Protein AF-X0C6Q8-F1 (afdb_monomer_lite)

pLDDT: mean 89.94, std 5.97, range [53.16, 95.88]

Sequence (79 aa):
MFTYPKLGFTIWPLPSQSMTDRVRSTGQRAEEFEGTLNAVMNLPKPTDEEWKLFEEAYKANTGEDFPFSQDEVRITRGT

Organism: NCBI:txid1089458

Radius of gyration: 14.02 Å; chains: 1; bounding box: 31×27×38 Å

Structure (mmCIF, N/CA/C/O backbone):
data_AF-X0C6Q8-F1
#
_entry.id   AF-X0C6Q8-F1
#
loop_
_atom_site.group_PDB
_atom_site.id
_atom_site.type_symbol
_atom_site.label_atom_id
_atom_site.label_alt_id
_atom_site.label_comp_id
_atom_site.label_asym_id
_atom_site.label_entity_id
_atom_site.label_seq_id
_atom_site.pdbx_PDB_ins_code
_atom_site.C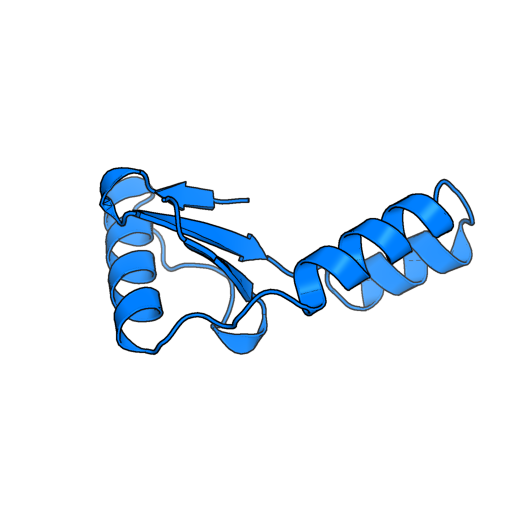artn_x
_atom_site.Cartn_y
_atom_site.Cartn_z
_atom_site.occupancy
_atom_site.B_iso_or_equiv
_atom_site.auth_seq_id
_atom_site.auth_comp_id
_atom_site.auth_asym_id
_atom_site.auth_atom_id
_atom_site.pdbx_PDB_model_num
ATOM 1 N N . MET A 1 1 ? -2.462 2.958 -4.654 1.00 84.62 1 MET A N 1
ATOM 2 C CA . MET A 1 1 ? -1.986 3.674 -3.455 1.00 84.62 1 MET A CA 1
ATOM 3 C C . MET A 1 1 ? -3.201 4.207 -2.726 1.00 84.62 1 MET A C 1
ATOM 5 O O . MET A 1 1 ? -4.061 4.785 -3.379 1.00 84.62 1 MET A O 1
ATOM 9 N N . PHE A 1 2 ? -3.280 3.988 -1.418 1.00 86.06 2 PHE A N 1
ATOM 10 C CA . PHE A 1 2 ? -4.350 4.500 -0.568 1.00 86.06 2 PHE A CA 1
ATOM 11 C C . PHE A 1 2 ? -3.746 5.441 0.471 1.00 86.06 2 PHE A C 1
ATOM 13 O O . PHE A 1 2 ? -2.941 5.015 1.298 1.00 86.06 2 PHE A O 1
ATOM 20 N N . THR A 1 3 ? -4.109 6.719 0.415 1.00 86.62 3 THR A N 1
ATOM 21 C CA . THR A 1 3 ? -3.592 7.739 1.334 1.00 86.62 3 THR A CA 1
ATOM 22 C C . THR A 1 3 ? -4.660 8.119 2.334 1.00 86.62 3 THR A C 1
ATOM 24 O O . THR A 1 3 ? -5.753 8.530 1.950 1.00 86.62 3 THR A O 1
ATOM 27 N N . TYR A 1 4 ? -4.308 8.042 3.614 1.00 82.19 4 TYR A N 1
ATOM 28 C CA . TYR A 1 4 ? -5.164 8.468 4.710 1.00 82.19 4 TYR A CA 1
ATOM 29 C C . TYR A 1 4 ? -4.447 9.581 5.474 1.00 82.19 4 TYR A C 1
ATOM 31 O O . TYR A 1 4 ? -3.715 9.298 6.421 1.00 82.19 4 TYR A O 1
ATOM 39 N N . PRO A 1 5 ? -4.648 10.862 5.101 1.00 82.06 5 PRO A N 1
ATOM 40 C CA . PRO A 1 5 ? -3.929 11.978 5.719 1.00 82.06 5 PRO A CA 1
ATOM 41 C C . PRO A 1 5 ? -4.105 12.030 7.240 1.00 82.06 5 PRO A C 1
ATOM 43 O O . PRO A 1 5 ? -3.172 12.357 7.961 1.00 82.06 5 PRO A O 1
ATOM 46 N N . LYS A 1 6 ? -5.286 11.636 7.735 1.00 85.94 6 LYS A N 1
ATOM 47 C CA . LYS A 1 6 ? -5.595 11.568 9.171 1.00 85.94 6 LYS A CA 1
ATOM 48 C C . LYS A 1 6 ? -4.782 10.514 9.930 1.00 85.94 6 LYS A C 1
ATOM 50 O O . LYS A 1 6 ? -4.621 10.656 11.133 1.00 85.94 6 LYS A O 1
ATOM 55 N N . LEU A 1 7 ? -4.307 9.473 9.245 1.00 85.75 7 LEU A N 1
ATOM 56 C CA . LEU A 1 7 ? -3.474 8.422 9.833 1.00 85.75 7 LEU A CA 1
ATOM 57 C C . LEU A 1 7 ? -1.976 8.742 9.730 1.00 85.75 7 LEU A C 1
ATOM 59 O O . LEU A 1 7 ? -1.165 8.055 10.336 1.00 85.75 7 LEU A O 1
ATOM 63 N N . GLY A 1 8 ? -1.591 9.767 8.962 1.00 88.31 8 GLY A N 1
ATOM 64 C CA . GLY A 1 8 ? -0.187 10.139 8.783 1.00 88.31 8 GLY A CA 1
ATOM 65 C C . GLY A 1 8 ? 0.623 9.142 7.950 1.00 88.31 8 GLY A C 1
ATOM 66 O O . GLY A 1 8 ? 1.847 9.215 7.935 1.00 88.31 8 GLY A O 1
ATOM 67 N N . PHE A 1 9 ? -0.014 8.213 7.234 1.00 89.25 9 PHE A N 1
ATOM 68 C CA . PHE A 1 9 ? 0.678 7.295 6.331 1.00 89.25 9 PHE A CA 1
ATOM 69 C C . PHE A 1 9 ? -0.153 6.935 5.094 1.00 89.25 9 PHE A C 1
ATOM 71 O O . PHE A 1 9 ? -1.340 7.243 4.962 1.00 89.25 9 PHE A O 1
ATOM 78 N N . THR A 1 10 ? 0.525 6.310 4.138 1.00 92.19 10 THR A N 1
ATOM 79 C CA . THR A 1 10 ? -0.017 5.843 2.863 1.00 92.19 10 THR A CA 1
ATOM 80 C C . THR A 1 10 ? 0.332 4.376 2.672 1.00 92.19 10 THR A C 1
ATOM 82 O O . THR A 1 10 ? 1.460 3.978 2.950 1.00 92.19 10 THR A O 1
ATOM 85 N N . ILE A 1 11 ? -0.623 3.604 2.155 1.00 93.00 11 ILE A N 1
ATOM 86 C CA . ILE A 1 11 ? -0.484 2.182 1.843 1.00 93.00 11 ILE A CA 1
ATOM 87 C C . ILE A 1 11 ? -0.299 1.969 0.336 1.00 93.00 11 ILE A C 1
ATOM 89 O O . ILE A 1 11 ? -1.012 2.524 -0.510 1.00 93.00 11 ILE A O 1
ATOM 93 N N . TRP A 1 12 ? 0.664 1.115 0.013 1.00 94.25 12 TRP A N 1
ATOM 94 C CA . TRP A 1 12 ? 1.085 0.709 -1.318 1.00 94.25 12 TRP A CA 1
ATOM 95 C C . TRP A 1 12 ? 0.834 -0.792 -1.486 1.00 94.25 12 TRP A C 1
ATOM 97 O O . TRP A 1 12 ? 1.605 -1.592 -0.957 1.00 94.25 12 TRP A O 1
ATOM 107 N N . PRO A 1 13 ? -0.232 -1.192 -2.200 1.00 93.56 13 PRO A N 1
ATOM 108 C CA . PRO A 1 13 ? -0.444 -2.588 -2.557 1.00 93.56 13 PRO A CA 1
ATOM 109 C C . PRO A 1 13 ? 0.668 -3.088 -3.474 1.00 93.56 13 PRO A C 1
ATOM 111 O O . PRO A 1 13 ? 1.073 -2.385 -4.405 1.00 93.56 13 PRO A O 1
ATOM 114 N N . LEU A 1 14 ? 1.133 -4.305 -3.224 1.00 92.81 14 LEU A N 1
ATOM 115 C CA . LEU A 1 14 ? 2.061 -4.996 -4.101 1.00 92.81 14 LEU A CA 1
ATOM 116 C C . LEU A 1 14 ? 1.300 -5.601 -5.290 1.00 92.81 14 LEU A C 1
ATOM 118 O O . LEU A 1 14 ? 0.188 -6.106 -5.125 1.00 92.81 14 LEU A O 1
ATOM 122 N N . PRO A 1 15 ? 1.868 -5.555 -6.507 1.00 90.00 15 PRO A N 1
ATOM 123 C CA . PRO A 1 15 ? 1.273 -6.235 -7.646 1.00 90.00 15 PRO A CA 1
ATOM 124 C C . PRO A 1 15 ? 1.312 -7.751 -7.433 1.00 90.00 15 PRO A C 1
ATOM 126 O O . PRO A 1 15 ? 2.255 -8.292 -6.855 1.00 90.00 15 PRO A O 1
ATOM 129 N N . SER A 1 16 ? 0.310 -8.455 -7.960 1.00 89.06 16 SER A N 1
ATOM 130 C CA . SER A 1 16 ? 0.308 -9.917 -7.941 1.00 89.06 16 SER A CA 1
ATOM 131 C C . SER A 1 16 ? 1.447 -10.491 -8.793 1.00 89.06 16 SER A C 1
ATOM 133 O O . SER A 1 16 ? 1.935 -9.856 -9.738 1.00 89.06 16 SER A O 1
ATOM 135 N N . GLN A 1 17 ? 1.837 -11.737 -8.506 1.00 87.00 17 GLN A N 1
ATOM 136 C CA . GLN A 1 17 ? 2.868 -12.429 -9.284 1.00 87.00 17 GLN A CA 1
ATOM 137 C C . GLN A 1 17 ? 2.486 -12.522 -10.768 1.00 87.00 17 GLN A C 1
ATOM 139 O O . GLN A 1 17 ? 3.295 -12.212 -11.633 1.00 87.00 17 GLN A O 1
ATOM 144 N N . SER A 1 18 ?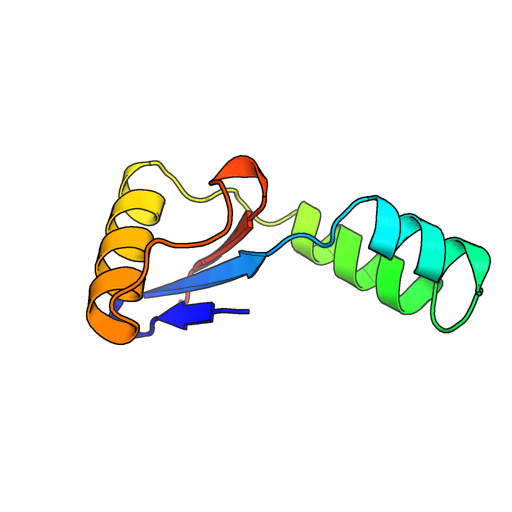 1.220 -12.830 -11.069 1.00 87.50 18 SER A N 1
ATOM 145 C CA . SER A 1 18 ? 0.729 -12.908 -12.451 1.00 87.50 18 SER A CA 1
ATOM 146 C C . SER A 1 18 ? 0.858 -11.579 -13.207 1.00 87.50 18 SER A C 1
ATOM 148 O O . SER A 1 18 ? 1.222 -11.569 -14.384 1.00 87.50 18 SER A O 1
ATOM 150 N N . MET A 1 19 ? 0.600 -10.445 -12.544 1.00 86.19 19 MET A N 1
ATOM 151 C CA . MET A 1 19 ? 0.800 -9.126 -13.149 1.00 86.19 19 MET A CA 1
ATOM 152 C C . MET A 1 19 ? 2.285 -8.865 -13.415 1.00 86.19 19 MET A C 1
ATOM 154 O O . MET A 1 19 ? 2.640 -8.415 -14.504 1.00 86.19 19 MET A O 1
ATOM 158 N N . THR A 1 20 ? 3.142 -9.190 -12.447 1.00 87.25 20 THR A N 1
ATOM 159 C CA . THR A 1 20 ? 4.602 -9.067 -12.569 1.00 87.25 20 THR A CA 1
ATOM 160 C C . THR A 1 20 ? 5.133 -9.891 -13.744 1.00 87.25 20 THR A C 1
ATOM 162 O O . THR A 1 20 ? 5.873 -9.373 -14.582 1.00 87.25 20 THR A O 1
ATOM 165 N N . ASP A 1 21 ? 4.692 -11.143 -13.870 1.00 88.44 21 ASP A N 1
ATOM 166 C CA . ASP A 1 21 ? 5.087 -12.040 -14.958 1.00 88.44 21 ASP A CA 1
ATOM 167 C C . ASP A 1 21 ? 4.619 -11.520 -16.320 1.00 88.44 21 ASP A C 1
ATOM 169 O O . ASP A 1 21 ? 5.369 -11.567 -17.294 1.00 88.44 21 ASP A O 1
ATOM 173 N N . ARG A 1 22 ? 3.409 -10.952 -16.391 1.00 87.44 22 ARG A N 1
ATOM 174 C CA . ARG A 1 22 ? 2.872 -10.362 -17.623 1.00 87.44 22 ARG A CA 1
ATOM 175 C C . ARG A 1 22 ? 3.656 -9.128 -18.074 1.00 87.44 22 ARG A C 1
ATOM 177 O O . ARG A 1 22 ? 3.882 -8.946 -19.273 1.00 87.44 22 ARG A O 1
ATOM 184 N N . VAL A 1 23 ? 4.066 -8.264 -17.147 1.00 87.69 23 VAL A N 1
ATOM 185 C CA . VAL A 1 23 ? 4.894 -7.094 -17.490 1.00 87.69 23 VAL A CA 1
ATOM 186 C C . VAL A 1 23 ? 6.251 -7.555 -18.021 1.00 87.69 23 VAL A C 1
ATOM 188 O O . VAL A 1 23 ? 6.681 -7.110 -19.084 1.00 87.69 23 VAL A O 1
ATOM 191 N N . ARG A 1 24 ? 6.872 -8.538 -17.360 1.00 86.25 24 ARG A N 1
ATOM 192 C CA . ARG A 1 24 ? 8.132 -9.138 -17.822 1.00 86.25 24 ARG A CA 1
ATOM 193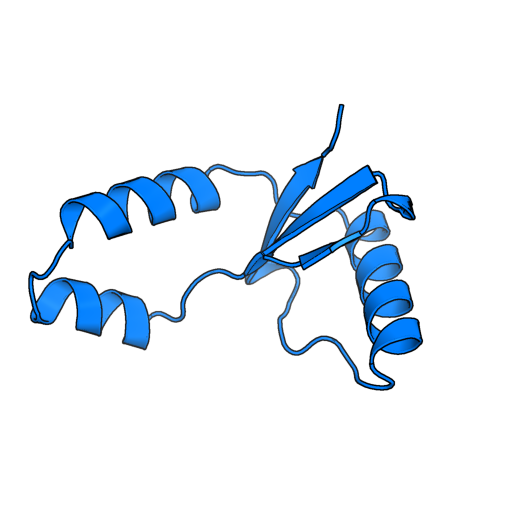 C C . ARG A 1 24 ? 8.002 -9.811 -19.186 1.00 86.25 24 ARG A C 1
ATOM 195 O O . ARG A 1 24 ? 8.871 -9.629 -20.030 1.00 86.25 24 ARG A O 1
ATOM 202 N N . SER A 1 25 ? 6.912 -10.540 -19.436 1.00 88.12 25 SER A N 1
ATOM 203 C CA . SER A 1 25 ? 6.707 -11.248 -20.705 1.00 88.12 25 SER A CA 1
ATOM 204 C C . SER A 1 25 ? 6.441 -10.312 -21.882 1.00 88.12 25 SER A C 1
ATOM 206 O O . SER A 1 25 ? 6.742 -10.651 -23.020 1.00 88.12 25 SER A O 1
ATOM 208 N N . THR A 1 26 ? 5.823 -9.155 -21.628 1.00 87.12 26 THR A N 1
ATOM 209 C CA . THR A 1 26 ? 5.489 -8.181 -22.680 1.00 87.12 26 THR A CA 1
ATOM 210 C C . THR A 1 26 ? 6.630 -7.212 -22.978 1.00 87.12 26 THR A C 1
ATOM 212 O O . THR A 1 26 ? 6.618 -6.583 -24.033 1.00 87.12 26 THR A O 1
ATOM 215 N N . GLY A 1 27 ? 7.602 -7.068 -22.070 1.00 79.44 27 GLY A N 1
ATOM 216 C CA . GLY A 1 27 ? 8.780 -6.206 -22.227 1.00 79.44 27 GLY A CA 1
ATOM 217 C C . GLY A 1 27 ? 8.483 -4.700 -22.236 1.00 79.44 27 GLY A C 1
ATOM 218 O O . GLY A 1 27 ? 9.403 -3.888 -22.168 1.00 79.44 27 GLY A O 1
ATOM 219 N N . GLN A 1 28 ? 7.213 -4.292 -22.289 1.00 77.38 28 GLN A N 1
ATOM 220 C CA . GLN A 1 28 ? 6.826 -2.887 -22.258 1.00 77.38 28 GLN A CA 1
ATOM 221 C C . GLN A 1 28 ? 7.081 -2.301 -20.874 1.00 77.38 28 GLN A C 1
ATOM 223 O O . GLN A 1 28 ? 6.459 -2.716 -19.898 1.00 77.38 28 GLN A O 1
ATOM 228 N N . ARG A 1 29 ? 7.971 -1.301 -20.806 1.00 82.00 29 ARG A N 1
ATOM 229 C CA . ARG A 1 29 ? 8.315 -0.581 -19.568 1.00 82.00 29 ARG A CA 1
ATOM 230 C C . ARG A 1 29 ? 8.738 -1.513 -18.425 1.00 82.00 29 ARG A C 1
ATOM 232 O O . ARG A 1 29 ? 8.546 -1.180 -17.259 1.00 82.00 29 ARG A O 1
ATOM 239 N N . ALA A 1 30 ? 9.315 -2.673 -18.754 1.00 85.62 30 ALA A N 1
ATOM 240 C CA . ALA A 1 30 ? 9.731 -3.652 -17.757 1.00 85.62 30 ALA A CA 1
ATOM 241 C C . ALA A 1 30 ? 10.740 -3.046 -16.767 1.00 85.62 30 ALA A C 1
ATOM 243 O O . ALA A 1 30 ? 10.568 -3.206 -15.566 1.00 85.62 30 ALA A O 1
ATOM 244 N N . GLU A 1 31 ? 11.710 -2.260 -17.246 1.00 88.12 31 GLU A N 1
ATOM 245 C CA . GLU A 1 31 ? 12.685 -1.574 -16.383 1.00 88.12 31 GLU A CA 1
ATOM 246 C C . GLU A 1 31 ? 12.033 -0.539 -15.448 1.00 88.12 31 GLU A C 1
ATOM 248 O O . GLU A 1 31 ? 12.327 -0.513 -14.254 1.00 88.12 31 GLU A O 1
ATOM 253 N N . GLU A 1 32 ? 11.109 0.288 -15.953 1.00 88.62 32 GLU A N 1
ATOM 254 C CA . GLU A 1 32 ? 10.373 1.268 -15.133 1.00 88.62 32 GLU A CA 1
ATOM 255 C C . GLU A 1 32 ? 9.517 0.573 -14.063 1.00 88.62 32 GLU A C 1
ATOM 257 O O . GLU A 1 32 ? 9.455 1.012 -12.908 1.00 88.62 32 GLU A O 1
ATOM 262 N N . PHE A 1 33 ? 8.867 -0.530 -14.442 1.00 89.75 33 PHE A N 1
ATOM 263 C CA . PHE A 1 33 ? 8.071 -1.343 -13.535 1.00 89.75 33 PHE A CA 1
ATOM 264 C C . PHE A 1 33 ? 8.943 -1.989 -12.460 1.00 89.75 33 PHE A C 1
ATOM 266 O O . PHE A 1 33 ? 8.614 -1.883 -11.283 1.00 89.75 33 PHE A O 1
ATOM 273 N N . GLU A 1 34 ? 10.061 -2.616 -12.830 1.00 89.50 34 GLU A N 1
ATOM 274 C CA . GLU A 1 34 ? 10.972 -3.251 -11.875 1.00 89.50 34 GLU A CA 1
ATOM 275 C C . GLU A 1 34 ? 11.630 -2.233 -10.942 1.00 89.50 34 GLU A C 1
ATOM 277 O O . GLU A 1 34 ? 11.742 -2.490 -9.743 1.00 89.50 34 GLU A O 1
ATOM 282 N N . GLY A 1 35 ? 11.989 -1.049 -11.446 1.00 90.81 35 GLY A N 1
ATOM 283 C CA . GLY A 1 35 ? 12.481 0.052 -10.619 1.00 90.81 35 GLY A CA 1
ATOM 284 C C . GLY A 1 35 ? 11.446 0.499 -9.585 1.00 90.81 35 GLY A C 1
ATOM 285 O O . GLY A 1 35 ? 11.755 0.613 -8.398 1.00 90.81 35 GLY A O 1
ATOM 286 N N . THR A 1 36 ? 10.194 0.677 -10.014 1.00 89.94 36 THR A N 1
ATOM 287 C CA . THR A 1 36 ? 9.087 1.051 -9.121 1.00 89.94 36 THR A CA 1
ATOM 288 C C . THR A 1 36 ? 8.776 -0.060 -8.116 1.00 89.94 36 THR A C 1
ATOM 290 O O . THR A 1 36 ? 8.625 0.211 -6.926 1.00 89.94 36 THR A O 1
ATOM 293 N N . LEU A 1 37 ? 8.719 -1.317 -8.564 1.00 91.19 37 LEU A N 1
ATOM 294 C CA . LEU A 1 37 ? 8.463 -2.473 -7.710 1.00 91.19 37 LEU A CA 1
ATOM 295 C C . LEU A 1 37 ? 9.548 -2.618 -6.643 1.00 91.19 37 LEU A C 1
ATOM 297 O O . LEU A 1 37 ? 9.216 -2.791 -5.475 1.00 91.19 37 LEU A O 1
ATOM 301 N N . ASN A 1 38 ? 10.824 -2.487 -7.011 1.00 92.31 38 ASN A N 1
ATOM 302 C CA . ASN A 1 38 ? 11.930 -2.514 -6.055 1.00 92.31 38 ASN A CA 1
ATOM 303 C C . ASN A 1 38 ? 11.843 -1.360 -5.049 1.00 92.31 38 ASN A C 1
ATOM 305 O O . ASN A 1 38 ? 12.049 -1.577 -3.855 1.00 92.31 38 ASN A O 1
ATOM 309 N N . ALA A 1 39 ? 11.497 -0.150 -5.498 1.00 92.06 39 ALA A N 1
ATOM 310 C CA . ALA A 1 39 ? 11.303 0.988 -4.603 1.00 92.06 39 ALA A CA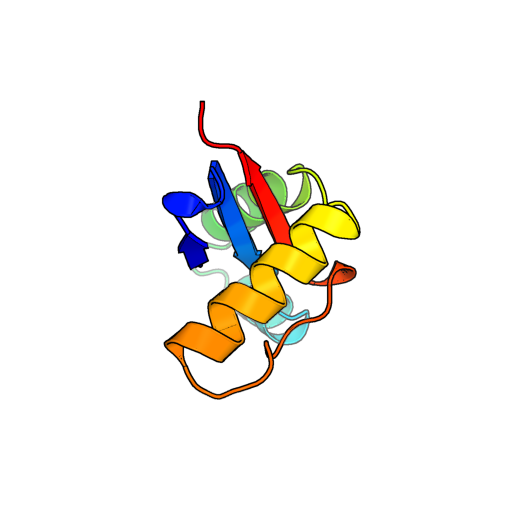 1
ATOM 311 C C . ALA A 1 39 ? 10.182 0.724 -3.585 1.00 92.06 39 ALA A C 1
ATOM 313 O O . ALA A 1 39 ? 10.380 0.950 -2.393 1.00 92.06 39 ALA A O 1
ATOM 314 N N . VAL A 1 40 ? 9.042 0.185 -4.033 1.00 92.25 40 VAL A N 1
ATOM 315 C CA . VAL A 1 40 ? 7.922 -0.162 -3.148 1.00 92.25 40 VAL A CA 1
ATOM 316 C C . VAL A 1 40 ? 8.290 -1.322 -2.226 1.00 92.25 40 VAL A C 1
ATOM 318 O O . VAL A 1 40 ? 8.026 -1.244 -1.035 1.00 92.25 40 VAL A O 1
ATOM 321 N N . MET A 1 41 ? 8.935 -2.378 -2.722 1.00 91.81 41 MET A N 1
ATOM 322 C CA . MET A 1 41 ? 9.324 -3.547 -1.920 1.00 91.81 41 MET A CA 1
ATOM 323 C C . MET A 1 41 ? 10.291 -3.206 -0.781 1.00 91.81 41 MET A C 1
ATOM 325 O O . MET A 1 41 ? 10.245 -3.873 0.254 1.00 91.81 41 MET A O 1
ATOM 329 N N . ASN A 1 42 ? 11.117 -2.169 -0.959 1.00 94.06 42 ASN A N 1
ATOM 330 C CA . ASN A 1 42 ? 12.049 -1.653 0.048 1.00 94.06 42 ASN A CA 1
ATOM 331 C C . ASN A 1 42 ? 11.394 -0.758 1.111 1.00 94.06 42 ASN A C 1
ATOM 333 O O . ASN A 1 42 ? 12.041 -0.410 2.101 1.00 94.06 42 ASN A O 1
ATOM 337 N N . LEU A 1 43 ? 10.134 -0.364 0.929 1.00 94.94 43 LEU A N 1
ATOM 338 C CA . LEU A 1 43 ? 9.387 0.342 1.963 1.00 94.94 43 LEU A CA 1
ATOM 339 C C . LEU A 1 43 ? 9.113 -0.586 3.160 1.00 94.94 43 LEU A C 1
ATOM 341 O O . LEU A 1 43 ? 9.087 -1.811 3.016 1.00 94.94 43 LEU A O 1
ATOM 345 N N . PRO A 1 44 ? 8.879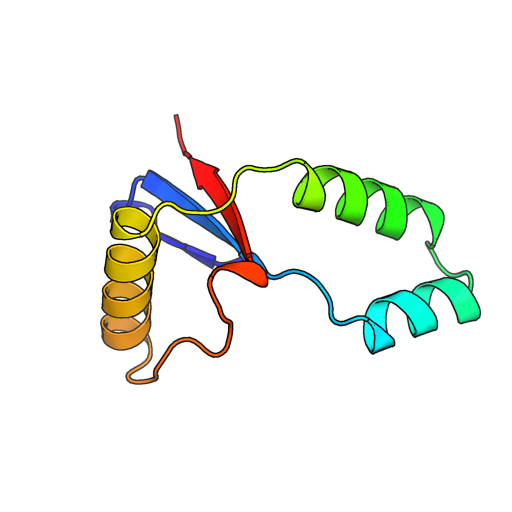 -0.029 4.358 1.00 94.94 44 PRO A N 1
ATOM 346 C CA . PRO A 1 44 ? 8.502 -0.830 5.512 1.00 94.94 44 PRO A CA 1
ATOM 347 C C . PRO A 1 44 ? 7.122 -1.473 5.326 1.00 94.94 44 PRO A C 1
ATOM 349 O O . PRO A 1 44 ? 6.228 -0.927 4.671 1.00 94.94 44 PRO A O 1
ATOM 352 N N . LYS A 1 45 ? 6.937 -2.631 5.962 1.00 94.94 45 LYS A N 1
ATOM 353 C CA . LYS A 1 45 ? 5.603 -3.176 6.226 1.00 94.94 45 LYS A CA 1
ATOM 354 C C . LYS A 1 45 ? 4.898 -2.325 7.295 1.00 94.94 45 LYS A C 1
ATOM 356 O O . LYS A 1 45 ? 5.589 -1.760 8.151 1.00 94.94 45 LYS A O 1
ATOM 361 N N . PRO A 1 46 ? 3.560 -2.230 7.262 1.00 94.44 46 PRO A N 1
ATOM 362 C CA . PRO A 1 46 ? 2.817 -1.637 8.366 1.00 94.44 46 PRO A CA 1
ATOM 363 C C . PRO A 1 46 ? 2.997 -2.464 9.639 1.00 94.44 46 PRO A C 1
ATOM 365 O O . PRO A 1 46 ? 3.069 -3.693 9.569 1.00 94.44 46 PRO A O 1
ATOM 368 N N . THR A 1 47 ? 3.059 -1.802 10.792 1.00 94.44 47 THR A N 1
ATOM 369 C CA . THR A 1 47 ? 2.910 -2.481 12.088 1.00 94.44 47 THR A CA 1
ATOM 370 C C . THR A 1 47 ? 1.475 -2.977 12.266 1.00 94.44 47 THR A C 1
ATOM 372 O O . THR A 1 47 ? 0.571 -2.531 11.561 1.00 94.44 47 THR A O 1
ATOM 375 N N . ASP A 1 48 ? 1.240 -3.867 13.229 1.00 95.38 48 ASP A N 1
ATOM 376 C CA . ASP A 1 48 ? -0.108 -4.386 13.508 1.00 95.38 48 ASP A CA 1
ATOM 377 C C . ASP A 1 48 ? -1.081 -3.268 13.919 1.00 95.38 48 ASP A C 1
ATOM 379 O O . ASP A 1 48 ? -2.253 -3.275 13.544 1.00 95.38 48 ASP A O 1
ATOM 383 N N . GLU A 1 49 ? -0.585 -2.261 14.647 1.00 94.12 49 GLU A N 1
ATOM 384 C CA . GLU A 1 49 ? -1.364 -1.076 15.018 1.00 94.12 49 GLU A CA 1
ATOM 385 C C . GLU A 1 49 ? -1.726 -0.226 13.791 1.00 94.12 49 GLU A C 1
ATOM 387 O O . GLU A 1 49 ? -2.886 0.151 13.622 1.00 94.12 49 GLU A O 1
ATOM 392 N N . GLU A 1 50 ? -0.759 0.047 12.908 1.00 93.31 50 GLU A N 1
ATOM 393 C CA . GLU A 1 50 ? -0.993 0.795 11.665 1.00 93.31 50 GLU A CA 1
ATOM 394 C C . GLU A 1 50 ? -1.949 0.043 10.736 1.00 93.31 50 GLU A C 1
ATOM 396 O O . GLU A 1 50 ? -2.834 0.650 10.131 1.00 93.31 50 GLU A O 1
ATOM 401 N N . TRP A 1 51 ? -1.798 -1.278 10.650 1.00 94.69 51 TRP A N 1
ATOM 402 C CA . TRP A 1 51 ? -2.661 -2.138 9.854 1.00 94.69 51 TRP A CA 1
ATOM 403 C C . TRP A 1 51 ? -4.113 -2.060 10.323 1.00 94.69 51 TRP A C 1
ATOM 405 O O . TRP A 1 51 ? -5.003 -1.763 9.527 1.00 94.69 51 TRP A O 1
ATOM 415 N N . LYS A 1 52 ? -4.344 -2.208 11.630 1.00 94.88 52 LYS A N 1
ATOM 416 C CA . LYS A 1 52 ? -5.686 -2.127 12.209 1.00 94.88 52 LYS A CA 1
ATOM 417 C C . LYS A 1 52 ? -6.332 -0.756 11.993 1.00 94.88 52 LYS A C 1
ATOM 419 O O . LYS A 1 52 ? -7.487 -0.679 11.580 1.00 94.88 52 LYS A O 1
ATOM 424 N N . LEU A 1 53 ? -5.587 0.327 12.233 1.00 93.88 53 LEU A N 1
ATOM 425 C CA . LEU A 1 53 ? -6.074 1.693 11.993 1.00 93.88 53 LEU A CA 1
ATOM 426 C C . LEU A 1 53 ? -6.483 1.898 10.533 1.00 93.88 53 LEU A C 1
ATOM 428 O O . LEU A 1 53 ? -7.466 2.579 10.237 1.00 93.88 53 LEU A O 1
ATOM 432 N N . PHE A 1 54 ? -5.720 1.309 9.616 1.00 93.00 54 PHE A N 1
ATOM 433 C CA . PHE A 1 54 ? -6.005 1.377 8.198 1.00 93.00 54 PHE A CA 1
ATOM 434 C C . PHE A 1 54 ? -7.249 0.570 7.809 1.00 93.00 54 PHE A C 1
ATOM 436 O O . PHE A 1 54 ? -8.095 1.103 7.093 1.00 93.00 54 PHE A O 1
ATOM 443 N N . GLU A 1 55 ? -7.402 -0.666 8.292 1.00 94.19 55 GLU A N 1
ATOM 444 C CA . GLU A 1 55 ? -8.595 -1.488 8.041 1.00 94.19 55 GLU A CA 1
ATOM 445 C C . GLU A 1 55 ? -9.869 -0.799 8.541 1.00 94.19 55 GLU A C 1
ATOM 447 O O . GLU A 1 55 ? -10.857 -0.706 7.809 1.00 94.19 55 GLU A O 1
ATOM 452 N N . GLU A 1 56 ? -9.833 -0.241 9.754 1.00 94.38 56 GLU A N 1
ATOM 453 C CA . GLU A 1 56 ? -10.948 0.517 10.327 1.00 94.38 56 GLU A CA 1
ATOM 454 C C . GLU A 1 56 ? -11.280 1.757 9.483 1.00 94.38 56 GLU A C 1
ATOM 456 O O . GLU A 1 56 ? -12.450 2.017 9.189 1.00 94.38 56 GLU A O 1
ATOM 461 N N . ALA A 1 57 ? -10.265 2.506 9.039 1.00 92.44 57 ALA A N 1
ATOM 462 C CA . ALA A 1 57 ? -10.458 3.686 8.199 1.00 92.44 57 ALA A CA 1
ATOM 463 C C . ALA A 1 57 ? -10.963 3.342 6.790 1.00 92.44 57 ALA A C 1
ATOM 465 O O . ALA A 1 57 ? -11.784 4.079 6.235 1.00 92.44 57 ALA A O 1
ATOM 466 N N . TYR A 1 58 ? -10.491 2.240 6.202 1.00 92.19 58 TYR A N 1
ATOM 467 C CA . TYR A 1 58 ? -10.966 1.745 4.914 1.00 92.19 58 TYR A CA 1
ATOM 468 C C . TYR A 1 58 ? -12.435 1.352 5.011 1.00 92.19 58 TYR A C 1
ATOM 470 O O . TYR A 1 58 ? -13.255 1.914 4.285 1.00 92.19 58 TYR A O 1
ATOM 478 N N . LYS A 1 59 ? -12.783 0.513 5.988 1.00 94.12 59 LYS A N 1
ATOM 479 C CA . LYS A 1 59 ? -14.156 0.066 6.229 1.00 94.12 59 LYS A CA 1
ATOM 480 C C . LYS A 1 59 ? -15.108 1.211 6.544 1.00 94.12 59 LYS A C 1
ATOM 482 O O . LYS A 1 59 ? -16.227 1.228 6.044 1.00 94.12 59 LYS A O 1
ATOM 487 N N . ALA A 1 60 ? -14.673 2.201 7.319 1.00 92.62 60 ALA A N 1
ATOM 488 C CA . ALA A 1 60 ? -15.479 3.389 7.586 1.00 92.62 60 ALA A CA 1
ATOM 489 C C . ALA A 1 60 ? -15.750 4.227 6.321 1.00 92.62 60 ALA A C 1
ATOM 491 O O . ALA A 1 60 ? -16.771 4.907 6.250 1.00 92.62 60 ALA A O 1
ATOM 492 N N . ASN A 1 61 ? -14.846 4.195 5.336 1.00 90.44 61 ASN A N 1
ATOM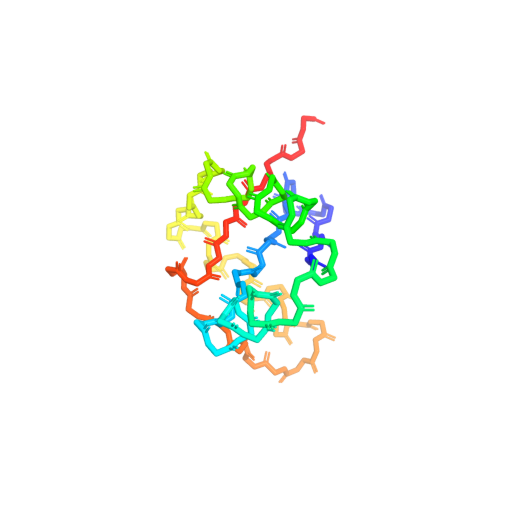 493 C CA . ASN A 1 61 ? -14.957 4.979 4.107 1.00 90.44 61 ASN A CA 1
ATOM 494 C C . ASN A 1 61 ? -15.709 4.245 2.983 1.00 90.44 61 ASN A C 1
ATOM 496 O O . ASN A 1 61 ? -16.464 4.874 2.248 1.00 90.44 61 ASN A O 1
ATOM 500 N N . THR A 1 62 ? -15.492 2.937 2.825 1.00 90.56 62 THR A N 1
ATOM 501 C CA . THR A 1 62 ? -16.065 2.133 1.728 1.00 90.56 62 THR A CA 1
ATOM 502 C C . THR A 1 62 ? -17.243 1.266 2.166 1.00 90.56 62 THR A C 1
ATOM 504 O O . THR A 1 62 ? -18.069 0.902 1.336 1.00 90.56 62 THR A O 1
ATOM 507 N N . GLY A 1 63 ? -17.342 0.943 3.458 1.00 94.06 63 GLY A N 1
ATOM 508 C CA . GLY A 1 63 ? -18.265 -0.064 3.985 1.00 94.06 63 GLY A CA 1
ATOM 509 C C . GLY A 1 63 ? -17.784 -1.508 3.804 1.00 94.06 63 GLY A C 1
ATOM 510 O O . GLY A 1 63 ? -18.486 -2.428 4.219 1.00 94.06 63 GLY A O 1
ATOM 511 N N . GLU A 1 64 ? -16.603 -1.717 3.220 1.00 93.94 64 GLU A N 1
ATOM 512 C CA . GLU A 1 64 ? -16.057 -3.032 2.867 1.00 93.94 64 GLU A CA 1
ATOM 513 C C . GLU A 1 64 ? -14.778 -3.338 3.653 1.00 93.94 64 GLU A C 1
ATOM 515 O O . GLU A 1 64 ? -14.072 -2.431 4.095 1.00 93.94 64 GLU A O 1
ATOM 520 N N . ASP A 1 65 ? -14.463 -4.622 3.822 1.00 92.94 65 ASP A N 1
ATOM 521 C CA . ASP A 1 65 ? -13.173 -5.038 4.377 1.00 92.94 65 ASP A CA 1
ATOM 522 C C . ASP A 1 65 ? -12.055 -4.818 3.344 1.00 92.94 65 ASP A C 1
ATOM 524 O O . ASP A 1 65 ? -12.279 -4.884 2.131 1.00 92.94 65 ASP A O 1
ATOM 528 N N . PHE A 1 66 ? -10.841 -4.522 3.812 1.00 90.62 66 PHE A N 1
ATOM 529 C CA . PHE A 1 66 ? -9.731 -4.246 2.906 1.00 90.62 66 PHE A CA 1
ATOM 530 C C . PHE A 1 66 ? -9.311 -5.523 2.153 1.00 90.62 66 PHE A C 1
ATOM 532 O O . PHE A 1 66 ? -9.101 -6.557 2.785 1.00 90.62 66 PHE A O 1
ATOM 539 N N . PRO A 1 67 ? -9.164 -5.488 0.814 1.00 90.88 67 PRO A N 1
ATOM 540 C CA . PRO A 1 67 ? -9.021 -6.708 0.015 1.00 90.88 67 PRO A CA 1
ATOM 541 C C . PRO A 1 67 ? -7.602 -7.299 -0.011 1.00 90.88 67 PRO A C 1
ATOM 543 O O . PRO A 1 67 ? -7.371 -8.257 -0.744 1.00 90.88 67 PRO A O 1
ATOM 546 N N . PHE A 1 68 ? -6.651 -6.734 0.736 1.00 92.00 68 PHE A N 1
ATOM 547 C CA . PHE A 1 68 ? -5.268 -7.214 0.794 1.00 92.00 68 PHE A CA 1
ATOM 548 C C . PHE A 1 68 ? -4.888 -7.556 2.228 1.00 92.00 68 PHE A C 1
ATOM 550 O O . PHE A 1 68 ? -5.376 -6.928 3.163 1.00 92.00 68 PHE A O 1
ATOM 557 N N . SER A 1 69 ? -3.969 -8.500 2.396 1.00 93.50 69 SER A N 1
ATOM 558 C CA . SER A 1 69 ? -3.328 -8.781 3.681 1.00 93.50 69 SER A CA 1
ATOM 559 C C . SER A 1 69 ? -2.167 -7.819 3.974 1.00 93.50 69 SER A C 1
ATOM 561 O O . SER A 1 69 ? -1.631 -7.157 3.081 1.00 93.50 69 SER A O 1
ATOM 563 N N . GLN A 1 70 ? -1.731 -7.772 5.236 1.00 93.88 70 GLN A N 1
ATOM 564 C CA . GLN A 1 70 ? -0.617 -6.932 5.697 1.00 93.88 70 GLN A CA 1
ATOM 565 C C . GLN A 1 70 ? 0.699 -7.219 4.945 1.00 93.88 70 GLN A C 1
ATOM 567 O O . GLN A 1 70 ? 1.502 -6.316 4.707 1.00 93.88 70 GLN A O 1
ATOM 572 N N . ASP A 1 71 ? 0.921 -8.470 4.530 1.00 93.75 71 ASP A N 1
ATOM 573 C CA . ASP A 1 71 ? 2.116 -8.887 3.788 1.00 93.75 71 ASP A CA 1
ATOM 574 C C . ASP A 1 71 ? 2.127 -8.419 2.327 1.00 93.75 71 ASP A C 1
ATOM 576 O O . ASP A 1 71 ? 3.201 -8.233 1.735 1.00 93.75 71 ASP A O 1
ATOM 580 N N . GLU A 1 72 ? 0.941 -8.178 1.771 1.00 94.12 72 GLU A N 1
ATOM 581 C CA . GLU A 1 72 ? 0.710 -7.735 0.394 1.00 94.12 72 GLU A CA 1
ATOM 582 C C . GLU A 1 72 ? 0.795 -6.218 0.237 1.00 94.12 72 GLU A C 1
ATOM 584 O O . GLU A 1 72 ? 0.554 -5.685 -0.847 1.00 94.12 72 GLU A O 1
ATOM 589 N N . VAL A 1 73 ? 1.165 -5.502 1.298 1.00 95.00 73 VAL A N 1
ATOM 590 C CA . VAL A 1 73 ? 1.284 -4.052 1.259 1.00 95.00 73 VAL A CA 1
ATOM 591 C C . VAL A 1 73 ? 2.590 -3.544 1.844 1.00 95.00 73 VAL A C 1
ATOM 593 O O . VAL A 1 73 ? 3.288 -4.216 2.607 1.00 95.00 73 VAL A O 1
ATOM 596 N N . ARG A 1 74 ? 2.914 -2.304 1.497 1.00 95.88 74 ARG A N 1
ATOM 597 C CA . ARG A 1 74 ? 3.985 -1.513 2.101 1.00 95.88 74 ARG A CA 1
ATOM 598 C C . ARG A 1 74 ? 3.487 -0.123 2.442 1.00 95.88 74 ARG A C 1
ATOM 600 O O . ARG A 1 74 ? 2.458 0.296 1.917 1.00 95.88 74 ARG A O 1
ATOM 607 N N . ILE A 1 75 ? 4.196 0.598 3.305 1.00 95.12 75 ILE A N 1
ATOM 608 C CA . ILE A 1 75 ? 3.760 1.926 3.737 1.00 95.12 75 ILE A CA 1
ATOM 609 C C . ILE A 1 75 ? 4.832 3.002 3.615 1.00 95.12 75 ILE A C 1
ATOM 611 O O . ILE A 1 75 ? 6.028 2.755 3.734 1.00 95.12 75 ILE A O 1
ATOM 615 N N . THR A 1 76 ? 4.369 4.234 3.441 1.00 93.69 76 THR A N 1
ATOM 616 C CA . THR A 1 76 ? 5.158 5.458 3.615 1.00 93.69 76 THR A CA 1
ATOM 617 C C . THR A 1 76 ? 4.495 6.306 4.687 1.00 93.69 76 THR A C 1
ATOM 619 O O . THR A 1 76 ? 3.301 6.591 4.576 1.00 93.69 76 THR A O 1
ATOM 622 N N . ARG A 1 77 ? 5.252 6.738 5.695 1.00 89.12 77 ARG A N 1
ATOM 623 C CA . ARG A 1 77 ? 4.779 7.689 6.708 1.00 89.12 77 ARG A CA 1
ATOM 624 C C . ARG A 1 77 ? 4.969 9.102 6.166 1.00 89.12 77 ARG A C 1
ATOM 626 O O . ARG A 1 77 ? 6.037 9.413 5.645 1.00 89.12 77 ARG A O 1
ATOM 633 N N . GLY A 1 78 ? 3.920 9.912 6.218 1.00 75.88 78 GLY A N 1
ATOM 634 C CA . GLY A 1 78 ? 4.026 11.337 5.945 1.00 75.88 78 GLY A CA 1
ATOM 635 C C . GLY A 1 78 ? 4.820 11.985 7.073 1.00 75.88 78 GLY A C 1
ATOM 636 O O . GLY A 1 78 ? 4.517 11.753 8.241 1.00 75.88 78 GLY A O 1
ATOM 637 N N . THR A 1 79 ? 5.858 12.734 6.717 1.00 53.16 79 THR A N 1
ATOM 638 C CA . THR A 1 79 ? 6.511 13.691 7.621 1.00 53.16 79 THR A CA 1
ATOM 639 C C . THR A 1 79 ? 5.635 14.908 7.840 1.00 53.16 79 THR A C 1
ATOM 641 O O . THR A 1 79 ? 5.050 15.362 6.828 1.00 53.16 79 THR A O 1
#

Secondary structure (DSSP, 8-state):
-EEEGGGTEEEEEPPPHHHHHHHHHH-TTHHHHHHHHHHHHTSPPPPHHHHHHHHHHHHHHHSS--SS-GGGEEEEE--

Foldseek 3Di:
DADDVVLQKDKDFQDDPVVLVVCVVVVVCNVVVVVVNVVFVPAAQDDPVSVVVVQVVVCVVPVDGDPDDSVRMGMDGHD